Protein AF-A0A8J2PRI7-F1 (afdb_monomer_lite)

InterPro domains:
  IPR000945 Dopamine beta-hydroxylase-like [PTHR10157] (1-54)
  IPR024548 Copper type II ascorbate-dependent monooxygenase, C-terminal [PF03712] (3-54)

Organism: NCBI:txid39272

Structure (mmCIF, N/CA/C/O backbone):
data_AF-A0A8J2PRI7-F1
#
_entry.id   AF-A0A8J2PRI7-F1
#
loop_
_atom_site.group_PDB
_atom_site.id
_atom_site.type_symbol
_atom_site.label_atom_id
_atom_site.label_alt_id
_atom_site.label_comp_id
_atom_site.label_asym_id
_atom_site.label_entity_id
_atom_site.label_seq_id
_atom_site.pdbx_PDB_ins_code
_atom_site.Cartn_x
_atom_site.Cartn_y
_atom_site.Cartn_z
_atom_site.occupancy
_atom_site.B_iso_or_equiv
_atom_site.auth_seq_id
_atom_site.auth_comp_id
_atom_site.auth_asym_id
_atom_site.auth_atom_id
_atom_site.pdbx_PDB_model_num
ATOM 1 N N . MET A 1 1 ? 2.686 -4.070 -5.846 1.00 90.56 1 MET A N 1
ATOM 2 C CA . MET A 1 1 ? 2.594 -3.105 -4.724 1.00 90.56 1 MET A CA 1
ATOM 3 C C . MET A 1 1 ? 1.310 -3.337 -3.949 1.00 90.56 1 MET A C 1
ATOM 5 O O . MET A 1 1 ? 0.317 -3.716 -4.566 1.00 90.56 1 MET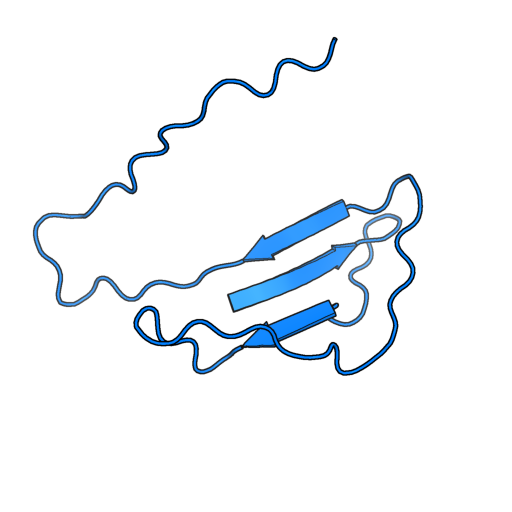 A O 1
ATOM 9 N N . LYS A 1 2 ? 1.309 -3.125 -2.629 1.00 93.56 2 LYS A N 1
ATOM 10 C CA . LYS A 1 2 ? 0.127 -3.330 -1.773 1.00 93.56 2 LYS A CA 1
ATOM 11 C C . LYS A 1 2 ? 0.084 -2.308 -0.636 1.00 93.56 2 LYS A C 1
ATOM 13 O O . LYS A 1 2 ? 1.095 -2.090 0.023 1.00 93.56 2 LYS A O 1
ATOM 18 N N . LEU A 1 3 ? -1.090 -1.733 -0.383 1.00 95.31 3 LEU A N 1
ATOM 19 C CA . LEU A 1 3 ? -1.389 -0.932 0.802 1.00 95.31 3 LEU A CA 1
ATOM 20 C C . LEU A 1 3 ? -2.242 -1.760 1.764 1.00 95.31 3 LEU A C 1
ATOM 22 O O . LEU A 1 3 ? -3.411 -2.056 1.497 1.00 95.31 3 LEU A O 1
ATOM 26 N N . ARG A 1 4 ? -1.629 -2.132 2.884 1.00 95.81 4 ARG A N 1
ATOM 27 C CA . ARG A 1 4 ? -2.186 -3.025 3.900 1.00 95.81 4 ARG A CA 1
ATOM 28 C C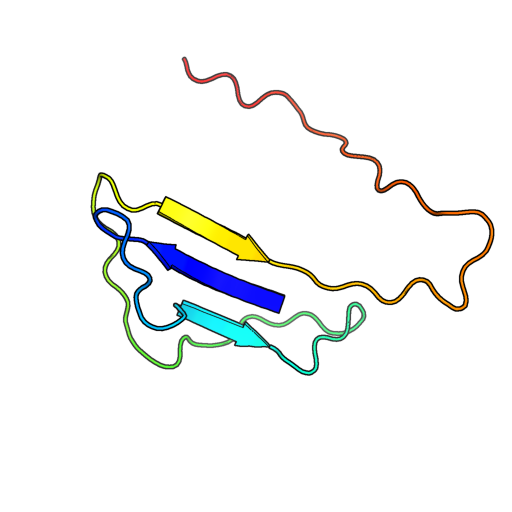 . ARG A 1 4 ? -2.592 -2.211 5.122 1.00 95.81 4 ARG A C 1
ATOM 30 O O . ARG A 1 4 ? -1.921 -1.240 5.473 1.00 95.81 4 ARG A O 1
ATOM 37 N N . GLN A 1 5 ? -3.682 -2.619 5.761 1.00 96.69 5 GLN A N 1
ATOM 38 C CA . GLN A 1 5 ? -4.186 -2.018 6.990 1.00 96.69 5 GLN A CA 1
ATOM 39 C C . GLN A 1 5 ? -4.257 -3.087 8.067 1.00 96.69 5 GLN A C 1
ATOM 41 O O . GLN A 1 5 ? -4.835 -4.150 7.852 1.00 96.69 5 GLN A O 1
ATOM 46 N N . PHE A 1 6 ? -3.716 -2.776 9.236 1.00 97.75 6 PHE A N 1
ATOM 47 C CA . PHE A 1 6 ? -3.790 -3.627 10.409 1.00 97.75 6 PHE A CA 1
ATOM 48 C C . PHE A 1 6 ? -4.527 -2.896 11.523 1.00 97.75 6 PHE A C 1
ATOM 50 O O . PHE A 1 6 ? -4.241 -1.732 11.807 1.00 97.75 6 PHE A O 1
ATOM 57 N N . ARG A 1 7 ? -5.453 -3.597 12.178 1.00 97.12 7 ARG A N 1
ATOM 58 C CA . ARG A 1 7 ? -6.200 -3.105 13.337 1.00 97.12 7 ARG A CA 1
ATOM 59 C C . ARG A 1 7 ? -6.086 -4.116 14.462 1.00 97.12 7 ARG A C 1
ATOM 61 O O . ARG A 1 7 ? -6.436 -5.279 14.280 1.00 97.12 7 ARG A O 1
ATOM 68 N N . ASN A 1 8 ? -5.571 -3.680 15.611 1.00 95.81 8 ASN A N 1
ATOM 69 C CA . ASN A 1 8 ? -5.311 -4.546 16.768 1.00 95.81 8 ASN A CA 1
ATOM 70 C C . ASN A 1 8 ? -4.528 -5.823 16.389 1.00 95.81 8 ASN A C 1
ATOM 72 O O . ASN A 1 8 ? -4.868 -6.923 16.815 1.00 95.81 8 ASN A O 1
ATOM 76 N N . GLY A 1 9 ? -3.518 -5.683 15.523 1.00 95.31 9 GLY A N 1
ATOM 77 C CA . GLY A 1 9 ? -2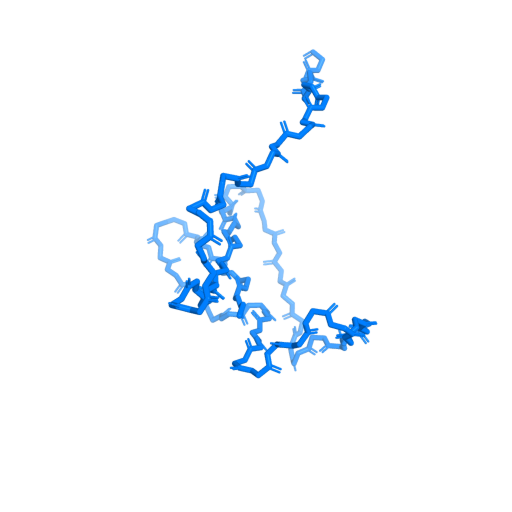.679 -6.793 15.053 1.00 95.31 9 GLY A CA 1
ATOM 78 C C . GLY A 1 9 ? -3.305 -7.699 13.985 1.00 95.31 9 GLY A C 1
ATOM 79 O O . GLY A 1 9 ? -2.619 -8.579 13.477 1.00 95.31 9 GLY A O 1
ATOM 80 N N . THR A 1 10 ? -4.568 -7.484 13.603 1.00 96.88 10 THR A N 1
ATOM 81 C CA . THR A 1 10 ? -5.238 -8.251 12.540 1.00 96.88 10 THR A CA 1
ATOM 82 C C . THR A 1 10 ? -5.168 -7.504 11.215 1.00 96.88 10 THR A C 1
ATOM 84 O O . THR A 1 10 ? -5.467 -6.310 11.165 1.00 96.88 10 THR A O 1
ATOM 87 N N . GLU A 1 11 ? -4.799 -8.198 10.139 1.00 96.94 11 GLU A N 1
ATOM 88 C CA . GLU A 1 11 ? -4.837 -7.642 8.785 1.00 96.94 11 GLU A CA 1
ATOM 89 C C . GLU A 1 11 ? -6.282 -7.535 8.283 1.00 96.94 11 GLU A C 1
ATOM 91 O O . GLU A 1 11 ? -7.031 -8.512 8.273 1.00 96.94 11 GLU A O 1
ATOM 96 N N . LEU A 1 12 ? -6.668 -6.331 7.865 1.00 96.00 12 LEU A N 1
ATOM 97 C CA . LEU A 1 12 ? -7.931 -6.052 7.191 1.00 96.00 12 LEU A CA 1
ATOM 98 C C . LEU A 1 12 ? -7.762 -6.202 5.670 1.00 96.00 12 LEU A C 1
ATOM 100 O O . LEU A 1 12 ? -6.631 -6.192 5.172 1.00 96.00 12 LEU A O 1
ATOM 104 N N . PRO A 1 13 ? -8.860 -6.302 4.897 1.00 95.06 13 PRO A N 1
ATOM 105 C CA . PRO A 1 13 ? -8.754 -6.396 3.447 1.00 95.06 13 PRO A CA 1
ATOM 106 C C . PRO A 1 13 ? -7.983 -5.208 2.863 1.00 95.06 13 PRO A C 1
ATOM 108 O O . PRO A 1 13 ? -8.168 -4.062 3.288 1.00 95.06 13 PRO A O 1
ATOM 111 N N . TRP A 1 14 ? -7.129 -5.490 1.877 1.00 94.56 14 TRP A N 1
ATOM 112 C CA . TRP A 1 14 ? -6.208 -4.510 1.305 1.00 94.56 14 TRP A CA 1
ATOM 113 C C . TRP A 1 14 ? -6.939 -3.260 0.819 1.00 94.56 14 TRP A C 1
ATOM 115 O O . TRP A 1 14 ? -7.960 -3.346 0.138 1.00 94.56 14 TRP A O 1
ATOM 125 N N . ILE A 1 15 ? -6.396 -2.091 1.169 1.00 95.31 15 ILE A N 1
ATOM 126 C CA . ILE A 1 15 ? -6.956 -0.802 0.749 1.00 95.31 15 ILE A CA 1
ATOM 127 C C . ILE A 1 15 ? -6.747 -0.632 -0.756 1.00 95.31 15 ILE A C 1
ATOM 129 O O . ILE A 1 15 ? -7.657 -0.240 -1.480 1.00 95.31 15 ILE A O 1
ATOM 133 N N . ALA A 1 16 ? -5.544 -0.954 -1.228 1.00 93.44 16 ALA A N 1
ATOM 134 C CA . ALA A 1 16 ? -5.186 -0.922 -2.634 1.00 93.44 16 ALA A CA 1
ATOM 135 C C . ALA A 1 16 ? -4.128 -1.987 -2.921 1.00 93.44 16 ALA A C 1
ATOM 137 O O . ALA A 1 16 ? -3.259 -2.257 -2.089 1.00 93.44 16 ALA A O 1
ATOM 138 N N . TYR A 1 17 ? -4.173 -2.574 -4.109 1.00 93.12 17 TYR A N 1
ATOM 139 C CA . TYR A 1 17 ? -3.134 -3.472 -4.588 1.00 93.12 17 TYR A CA 1
ATOM 140 C C . TYR A 1 17 ? -2.982 -3.330 -6.099 1.00 93.12 17 TYR A C 1
ATOM 142 O O . TYR A 1 17 ? -3.950 -3.086 -6.817 1.00 93.12 17 TYR A O 1
ATOM 150 N N . ASP A 1 18 ? -1.749 -3.478 -6.568 1.00 91.38 18 ASP A N 1
ATOM 151 C CA . ASP A 1 18 ? -1.439 -3.583 -7.986 1.00 91.38 18 ASP A CA 1
ATOM 152 C C . ASP A 1 18 ? -0.398 -4.686 -8.187 1.00 91.38 18 ASP A C 1
ATOM 154 O O . ASP A 1 18 ? 0.755 -4.563 -7.756 1.00 91.38 18 ASP A O 1
ATOM 158 N N . ASN A 1 19 ? -0.833 -5.781 -8.808 1.00 89.06 19 ASN A N 1
ATOM 159 C CA . ASN A 1 19 ? 0.016 -6.930 -9.118 1.00 89.06 19 ASN A CA 1
ATOM 160 C C . ASN A 1 19 ? 0.804 -6.736 -10.423 1.00 89.06 19 ASN A C 1
ATOM 162 O O . ASN A 1 19 ? 1.755 -7.472 -10.659 1.00 89.06 19 ASN A O 1
ATOM 166 N N . HIS A 1 20 ? 0.440 -5.742 -11.239 1.00 88.94 20 HIS A N 1
ATOM 167 C CA . HIS A 1 20 ? 1.059 -5.432 -12.529 1.00 88.94 20 HIS A CA 1
ATOM 168 C C . HIS A 1 20 ? 1.548 -3.982 -12.550 1.00 88.94 20 HIS A C 1
ATOM 170 O O . HIS A 1 20 ? 1.355 -3.251 -13.519 1.00 88.94 20 HIS A 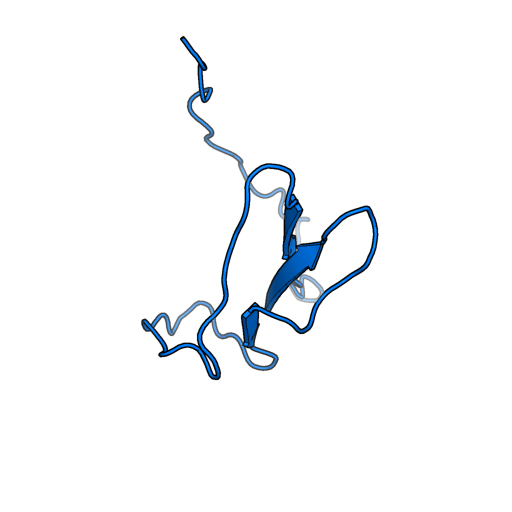O 1
ATOM 176 N N . TYR A 1 21 ? 2.144 -3.551 -11.439 1.00 87.62 21 TYR A N 1
ATOM 177 C CA . TYR A 1 21 ? 2.666 -2.200 -11.327 1.00 87.62 21 TYR A CA 1
ATOM 178 C C . TYR A 1 21 ? 3.801 -1.960 -12.332 1.00 87.62 21 TYR A C 1
ATOM 180 O O . TYR A 1 21 ? 4.784 -2.700 -12.342 1.00 87.62 21 TYR A O 1
ATOM 188 N N . ASP A 1 22 ? 3.681 -0.887 -13.114 1.00 87.12 22 ASP A N 1
ATOM 189 C CA . ASP A 1 22 ? 4.718 -0.379 -14.010 1.00 87.12 22 ASP A CA 1
ATOM 190 C C . ASP A 1 22 ? 5.183 0.994 -13.517 1.00 87.12 22 ASP A C 1
ATOM 192 O O . ASP A 1 22 ? 4.395 1.930 -13.382 1.00 87.12 22 ASP A O 1
ATOM 196 N N . PHE A 1 23 ? 6.483 1.134 -13.268 1.00 85.19 23 PHE A N 1
ATOM 197 C CA . PHE A 1 23 ? 7.068 2.387 -12.797 1.00 85.19 23 PHE A CA 1
ATOM 198 C C . PHE A 1 23 ? 6.951 3.534 -13.816 1.00 85.19 23 PHE A C 1
ATOM 200 O O . PHE A 1 23 ? 6.955 4.698 -13.408 1.00 85.19 23 PHE A O 1
ATOM 207 N N . ASN A 1 24 ? 6.826 3.223 -15.113 1.00 88.69 24 ASN A N 1
ATOM 208 C CA . ASN A 1 24 ? 6.643 4.209 -16.183 1.00 88.69 24 ASN A CA 1
ATOM 209 C C . ASN A 1 24 ? 5.201 4.716 -16.286 1.00 88.69 24 ASN A C 1
ATOM 211 O O . ASN A 1 24 ? 4.950 5.703 -16.976 1.00 88.69 24 ASN A O 1
ATOM 215 N N . TYR A 1 25 ? 4.254 4.061 -15.613 1.00 88.19 25 TYR A N 1
ATOM 216 C CA . TYR A 1 25 ? 2.843 4.402 -15.685 1.00 88.19 25 TYR A CA 1
ATOM 217 C C . TYR A 1 25 ? 2.249 4.589 -14.290 1.00 88.19 25 TYR A C 1
ATOM 219 O O . TYR A 1 25 ? 1.907 3.640 -13.585 1.00 88.19 25 TYR A O 1
ATOM 227 N N . GLN A 1 26 ? 2.092 5.852 -13.898 1.00 89.12 26 GLN A N 1
ATOM 228 C CA . GLN A 1 26 ? 1.551 6.231 -12.597 1.00 89.12 26 GLN A CA 1
ATOM 229 C C . GLN A 1 26 ? 0.258 7.018 -12.800 1.00 89.12 26 GLN A C 1
ATOM 231 O O . GLN A 1 26 ? 0.253 8.084 -13.412 1.00 89.12 26 GLN A O 1
ATOM 236 N N . GLN A 1 27 ? -0.848 6.476 -12.291 1.00 88.94 27 GLN A N 1
ATOM 237 C CA . GLN A 1 27 ? -2.158 7.120 -12.320 1.00 88.94 27 GLN A CA 1
ATOM 238 C C . GLN A 1 27 ? -2.856 6.982 -10.969 1.00 88.94 27 GLN A C 1
ATOM 240 O O . GLN A 1 27 ? -2.710 5.968 -10.282 1.00 88.94 27 GLN A O 1
ATOM 245 N N . ASN A 1 28 ? -3.668 7.979 -10.624 1.00 90.50 28 ASN A N 1
ATOM 246 C CA . ASN A 1 28 ? -4.582 7.874 -9.495 1.00 90.50 28 ASN A CA 1
ATOM 247 C C . ASN A 1 28 ? -5.694 6.889 -9.857 1.00 90.50 28 ASN A C 1
ATOM 249 O O . ASN A 1 28 ? -6.372 7.057 -10.869 1.00 90.50 28 ASN A O 1
ATOM 253 N N . ARG A 1 29 ? -5.888 5.865 -9.026 1.00 89.19 29 ARG A N 1
ATOM 254 C CA . ARG A 1 29 ? -6.976 4.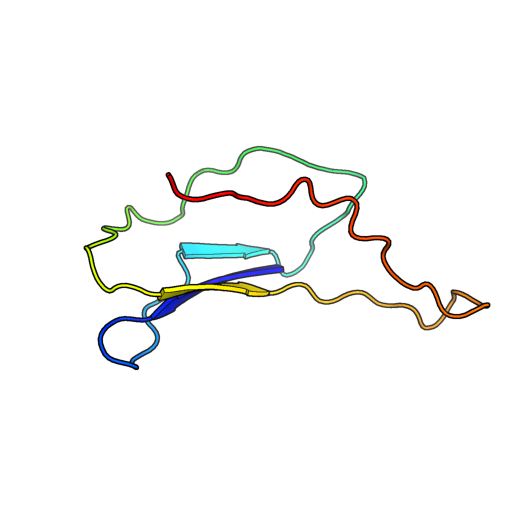896 -9.181 1.00 89.19 29 ARG A CA 1
ATOM 255 C C . ARG A 1 29 ? -7.969 5.070 -8.046 1.00 89.19 29 ARG A C 1
ATOM 257 O O . ARG A 1 29 ? -7.576 5.341 -6.912 1.00 89.19 29 ARG A O 1
ATOM 264 N N . LEU A 1 30 ? -9.249 4.906 -8.358 1.00 92.19 30 LEU A N 1
ATOM 265 C CA . LEU A 1 30 ? -10.281 4.838 -7.333 1.00 92.19 30 LEU A CA 1
ATOM 266 C C . LEU A 1 30 ? -10.058 3.592 -6.474 1.00 92.19 30 LEU A C 1
ATOM 268 O O . LEU A 1 30 ? -9.646 2.543 -6.976 1.00 92.19 30 LEU A O 1
ATOM 272 N N . LEU A 1 31 ? -10.330 3.719 -5.178 1.00 91.81 31 LEU A N 1
ATOM 273 C CA . LEU A 1 31 ? -10.326 2.568 -4.288 1.00 91.81 31 LEU A CA 1
ATOM 274 C C . LEU A 1 31 ? -11.496 1.646 -4.658 1.00 91.81 31 LEU A C 1
ATOM 276 O O . LEU A 1 31 ? -12.579 2.148 -4.963 1.00 91.81 31 LEU A O 1
ATOM 280 N N . PRO A 1 32 ? -11.306 0.316 -4.611 1.00 88.62 32 PRO A N 1
ATOM 281 C CA . PRO A 1 32 ? -12.387 -0.627 -4.885 1.00 88.62 32 PRO A CA 1
ATOM 282 C C . PRO A 1 32 ? -13.533 -0.487 -3.874 1.00 88.62 32 PRO A C 1
ATOM 284 O O . PRO A 1 32 ? -14.689 -0.698 -4.220 1.00 88.62 32 PRO A O 1
ATOM 287 N N . GLU A 1 33 ? -13.214 -0.094 -2.639 1.00 92.38 33 GLU A N 1
ATOM 288 C CA . GLU A 1 33 ? -14.173 0.155 -1.567 1.00 92.38 33 GLU A CA 1
ATOM 289 C C . GLU A 1 33 ? -13.710 1.328 -0.697 1.00 92.38 33 GLU A C 1
ATOM 291 O O . GLU A 1 33 ? -12.510 1.558 -0.516 1.00 92.38 33 GLU A O 1
ATOM 296 N N . TYR A 1 34 ? -14.664 2.034 -0.088 1.00 93.38 34 TYR A N 1
ATOM 297 C CA . TYR A 1 34 ? -14.356 3.008 0.955 1.00 93.38 34 TYR A CA 1
ATOM 298 C C . TYR A 1 34 ? -13.740 2.316 2.178 1.00 93.38 34 TYR A C 1
ATOM 300 O O . TYR A 1 34 ? -14.228 1.287 2.654 1.00 93.38 34 TYR A O 1
ATOM 308 N N . ARG A 1 35 ? -12.670 2.904 2.722 1.00 92.50 35 ARG A N 1
ATOM 309 C CA . ARG A 1 35 ? -11.953 2.384 3.893 1.0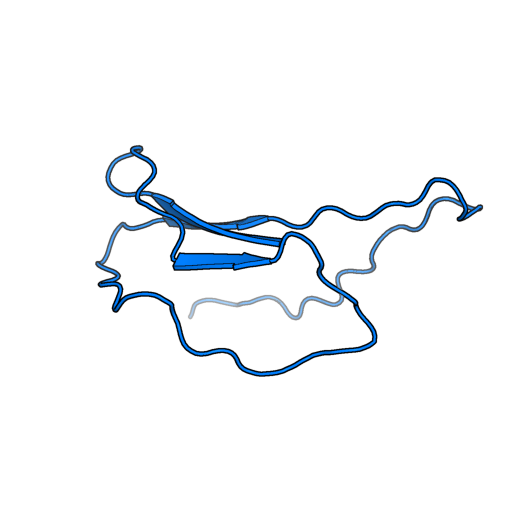0 92.50 35 ARG A CA 1
ATOM 310 C C . ARG A 1 35 ? -11.879 3.433 4.992 1.00 92.50 35 ARG A C 1
ATOM 312 O O . ARG A 1 35 ? -11.426 4.550 4.770 1.00 92.50 35 ARG A O 1
ATOM 319 N N . ASN A 1 36 ? -12.295 3.032 6.191 1.00 95.06 36 ASN A N 1
ATOM 320 C CA . ASN A 1 36 ? -12.184 3.844 7.396 1.00 95.06 36 ASN A CA 1
ATOM 321 C C . ASN A 1 36 ? -10.859 3.551 8.098 1.00 95.06 36 ASN A C 1
ATOM 323 O O . ASN A 1 36 ? -10.589 2.404 8.477 1.00 95.06 36 ASN A O 1
ATOM 327 N N . ILE A 1 37 ? -10.068 4.599 8.305 1.00 95.62 37 ILE A N 1
ATOM 328 C CA . ILE A 1 37 ? -8.819 4.559 9.063 1.00 95.62 37 ILE A CA 1
ATOM 329 C C . ILE A 1 37 ? -9.088 5.216 10.414 1.00 95.62 37 ILE A C 1
ATOM 331 O O . ILE A 1 37 ? -9.510 6.370 10.475 1.00 95.62 37 ILE A O 1
ATOM 335 N N . PHE A 1 38 ? -8.863 4.476 11.495 1.00 96.56 38 PHE A N 1
ATOM 336 C CA . PHE A 1 38 ? -9.040 4.966 12.859 1.00 96.56 38 PHE A CA 1
ATOM 337 C C . PHE A 1 38 ? -7.694 5.124 13.561 1.00 96.56 38 PHE A C 1
ATOM 339 O O . PHE A 1 38 ? -6.686 4.524 13.183 1.00 96.56 38 PHE A O 1
ATOM 346 N N . LYS A 1 39 ? -7.673 5.939 14.620 1.00 96.31 39 LYS A N 1
ATOM 347 C CA . LYS A 1 39 ? -6.494 6.078 15.478 1.00 96.31 39 LYS A CA 1
ATOM 348 C C . LYS A 1 39 ? -6.093 4.705 16.029 1.00 96.31 39 LYS A C 1
ATOM 350 O O . LYS A 1 39 ? -6.932 3.997 16.578 1.00 96.31 39 LYS A O 1
ATOM 355 N N . GLY A 1 40 ? -4.809 4.372 15.916 1.00 96.69 40 GLY A N 1
ATOM 356 C CA . GLY A 1 40 ? -4.265 3.074 16.327 1.00 96.69 40 GLY A CA 1
ATOM 357 C C . GLY A 1 40 ? -4.172 2.046 15.198 1.00 96.69 40 GLY A C 1
ATOM 358 O O . GLY A 1 40 ? -3.528 1.017 15.389 1.00 96.69 40 GLY A O 1
ATOM 359 N N . ASP A 1 41 ? -4.741 2.323 14.021 1.00 97.75 41 ASP A N 1
ATOM 360 C CA . ASP A 1 41 ? -4.481 1.507 12.837 1.00 97.75 41 ASP A CA 1
ATOM 361 C C . ASP A 1 41 ? -3.032 1.669 12.371 1.00 97.75 41 ASP A C 1
ATOM 363 O O . ASP A 1 41 ? -2.470 2.767 12.380 1.00 97.75 41 ASP A O 1
ATOM 367 N N . HIS A 1 42 ? -2.449 0.571 11.901 1.00 97.50 42 HIS A N 1
ATOM 368 C CA . HIS A 1 42 ? -1.138 0.560 11.267 1.00 97.50 42 HIS A CA 1
ATOM 369 C C . HIS A 1 42 ? -1.322 0.374 9.761 1.00 97.50 42 HIS A C 1
ATOM 371 O O . HIS A 1 42 ? -1.924 -0.605 9.319 1.00 97.50 42 HIS A O 1
ATOM 377 N N . LEU A 1 43 ? -0.780 1.298 8.967 1.00 96.81 43 LEU A N 1
ATOM 378 C CA . LEU A 1 43 ? -0.743 1.181 7.512 1.00 96.81 43 LEU A CA 1
ATOM 379 C C . LEU A 1 43 ? 0.656 0.788 7.055 1.00 96.81 43 LEU A C 1
ATOM 381 O O . LEU A 1 43 ? 1.636 1.432 7.421 1.00 96.81 43 LEU A O 1
ATOM 385 N N . THR A 1 44 ? 0.742 -0.253 6.236 1.00 96.69 44 THR A N 1
ATOM 386 C CA . THR A 1 44 ? 2.009 -0.737 5.683 1.00 96.69 44 THR A CA 1
ATOM 387 C C . THR A 1 44 ? 1.934 -0.708 4.167 1.00 96.69 44 THR A C 1
ATOM 389 O O . THR A 1 44 ? 0.995 -1.244 3.575 1.00 96.69 44 THR A O 1
ATOM 392 N N . TYR A 1 45 ? 2.936 -0.099 3.535 1.00 94.38 45 TYR A N 1
ATOM 393 C CA . TYR A 1 45 ? 3.082 -0.111 2.086 1.00 94.38 45 TYR A CA 1
ATOM 394 C C . TYR A 1 45 ? 4.188 -1.080 1.674 1.00 94.38 45 TYR A C 1
ATOM 396 O O . TYR A 1 45 ? 5.331 -0.949 2.105 1.00 94.38 45 TYR A O 1
ATOM 404 N N . GLU A 1 46 ? 3.833 -2.064 0.854 1.00 93.00 46 GLU A N 1
ATOM 405 C CA . GLU A 1 46 ? 4.717 -3.143 0.423 1.00 93.00 46 GLU A CA 1
ATOM 406 C C . GLU A 1 46 ? 5.014 -3.027 -1.077 1.00 93.00 46 GLU A C 1
ATOM 408 O O . GLU A 1 46 ? 4.103 -2.952 -1.914 1.00 93.00 46 GLU A O 1
ATOM 413 N N . CYS A 1 47 ? 6.303 -3.059 -1.418 1.00 87.88 47 CYS A N 1
ATOM 414 C CA . CYS A 1 47 ? 6.804 -3.028 -2.788 1.00 87.88 47 CYS A CA 1
ATOM 415 C C . CYS A 1 47 ? 7.664 -4.256 -3.066 1.00 87.88 47 CYS A C 1
ATOM 417 O O . CYS A 1 47 ? 8.468 -4.664 -2.231 1.00 87.88 47 CYS A O 1
ATOM 419 N N . THR A 1 48 ? 7.520 -4.800 -4.269 1.00 87.31 48 THR A N 1
ATOM 420 C CA . THR A 1 48 ? 8.361 -5.878 -4.784 1.00 87.31 48 THR A CA 1
ATOM 421 C C . THR A 1 48 ? 9.055 -5.339 -6.023 1.00 87.31 48 THR A C 1
ATOM 423 O O . THR A 1 48 ? 8.382 -4.885 -6.946 1.00 87.31 48 THR A O 1
ATOM 426 N N . ASP A 1 49 ? 10.382 -5.351 -6.018 1.00 83.06 49 ASP A N 1
ATOM 427 C CA . ASP A 1 49 ? 11.214 -4.968 -7.155 1.00 83.06 49 ASP A CA 1
ATOM 428 C C . ASP A 1 49 ? 11.944 -6.218 -7.665 1.00 83.06 49 ASP A C 1
ATOM 430 O O . ASP A 1 49 ? 12.490 -6.978 -6.863 1.00 83.06 49 ASP A O 1
ATOM 434 N N . ASP A 1 50 ? 11.994 -6.411 -8.984 1.00 83.38 50 ASP A N 1
ATOM 435 C CA . ASP A 1 50 ? 12.880 -7.394 -9.612 1.00 83.38 50 ASP A CA 1
ATOM 436 C C . ASP A 1 50 ? 14.202 -6.714 -10.007 1.00 83.38 50 ASP A C 1
ATOM 438 O O . ASP A 1 50 ? 14.236 -5.780 -10.814 1.00 83.38 50 ASP A O 1
ATOM 442 N N . SER A 1 51 ? 15.300 -7.166 -9.402 1.00 83.94 51 SER A N 1
ATOM 443 C CA . SER A 1 51 ? 16.659 -6.677 -9.646 1.00 83.94 51 SER A CA 1
ATOM 444 C C . SER A 1 51 ? 17.548 -7.692 -10.368 1.00 83.94 51 SER A C 1
ATOM 446 O O . SER A 1 51 ? 18.737 -7.425 -10.542 1.00 83.94 51 SER A O 1
ATOM 448 N N . SER A 1 52 ? 16.994 -8.818 -10.834 1.00 85.19 52 SER A N 1
ATOM 449 C CA . SER A 1 52 ? 17.736 -9.920 -11.471 1.00 85.19 52 SER A CA 1
ATOM 450 C C . SER A 1 52 ? 18.619 -9.475 -12.645 1.00 85.19 52 SER A C 1
ATOM 452 O O . SER A 1 52 ? 19.744 -9.946 -12.784 1.00 85.19 52 SER A O 1
ATOM 454 N N . ASN A 1 53 ? 18.157 -8.500 -13.434 1.00 81.19 53 ASN A N 1
ATOM 455 C CA . ASN A 1 53 ? 18.881 -7.958 -14.591 1.00 81.19 53 ASN A CA 1
ATOM 456 C C . ASN A 1 53 ? 19.686 -6.679 -14.292 1.00 81.19 53 ASN A C 1
ATOM 458 O O . ASN A 1 53 ? 20.081 -5.968 -15.217 1.00 81.19 53 ASN A O 1
ATOM 462 N N . ARG A 1 54 ? 19.902 -6.324 -13.018 1.00 72.69 54 ARG A N 1
ATOM 463 C CA . ARG A 1 54 ? 20.555 -5.063 -12.635 1.00 72.69 54 ARG A CA 1
ATOM 464 C C . ARG A 1 54 ? 21.796 -5.317 -11.778 1.00 72.69 54 ARG A C 1
ATOM 466 O O . ARG A 1 54 ? 21.707 -5.467 -10.564 1.00 72.69 54 ARG A O 1
ATOM 473 N N . LEU A 1 55 ? 22.961 -5.299 -12.428 1.00 77.06 55 LEU A N 1
ATOM 474 C CA . LEU A 1 55 ? 24.274 -5.222 -11.781 1.00 77.06 55 LEU A CA 1
ATOM 475 C C . LEU A 1 55 ? 24.880 -3.826 -12.008 1.00 77.06 55 LEU A C 1
ATOM 477 O O . LEU A 1 55 ? 24.775 -3.310 -13.123 1.00 77.06 55 LEU A O 1
ATOM 481 N N . PRO A 1 56 ? 25.536 -3.212 -11.006 1.00 77.25 56 PRO A N 1
ATOM 482 C CA . PRO A 1 56 ? 25.732 -3.678 -9.625 1.00 77.25 56 PRO A CA 1
ATOM 483 C C . PRO A 1 56 ? 24.459 -3.553 -8.751 1.00 77.25 56 PRO A C 1
ATOM 485 O O . PRO A 1 56 ? 23.505 -2.886 -9.162 1.00 77.25 56 PRO A O 1
ATOM 488 N N . PRO A 1 57 ? 24.430 -4.164 -7.544 1.00 69.50 57 PRO A N 1
ATOM 489 C CA . PRO A 1 57 ? 23.294 -4.078 -6.624 1.00 69.50 57 PRO A CA 1
ATOM 490 C C . PRO A 1 57 ? 22.883 -2.626 -6.366 1.00 69.50 57 PRO A C 1
ATOM 492 O O . PRO A 1 57 ? 23.691 -1.806 -5.926 1.00 69.50 57 PRO A O 1
ATOM 495 N N . GLN A 1 58 ? 21.619 -2.295 -6.631 1.00 69.00 58 GLN A N 1
ATOM 496 C CA . GLN A 1 58 ? 21.113 -0.946 -6.401 1.00 69.00 58 GLN A CA 1
ATOM 497 C C . GLN A 1 58 ? 20.644 -0.789 -4.956 1.00 69.00 58 GLN A C 1
ATOM 499 O O . GLN A 1 58 ? 19.619 -1.340 -4.559 1.00 69.00 58 GLN A O 1
ATOM 504 N N . ALA A 1 59 ? 21.359 0.022 -4.179 1.00 72.31 59 ALA A N 1
ATOM 505 C CA . ALA A 1 59 ? 20.818 0.574 -2.946 1.00 72.31 59 ALA A CA 1
ATOM 506 C C . ALA A 1 59 ? 19.845 1.709 -3.301 1.00 72.31 59 ALA A C 1
ATOM 508 O O . ALA A 1 59 ? 20.235 2.684 -3.950 1.00 72.31 59 ALA A O 1
ATOM 509 N N . LYS A 1 60 ? 18.579 1.612 -2.874 1.00 69.00 60 LYS A N 1
ATOM 510 C CA . LYS A 1 60 ? 17.667 2.760 -2.959 1.00 69.00 60 LYS A CA 1
ATOM 511 C C . LYS A 1 60 ? 18.201 3.851 -2.027 1.00 69.00 60 LYS A C 1
ATOM 513 O O . LYS A 1 60 ? 18.321 3.637 -0.823 1.00 69.00 60 LYS A O 1
ATOM 518 N N . LYS A 1 61 ? 18.536 5.020 -2.580 1.00 67.25 61 LYS A N 1
ATOM 519 C CA . LYS A 1 61 ? 18.904 6.189 -1.777 1.00 67.25 61 LYS A CA 1
ATOM 520 C C . LYS A 1 61 ? 17.641 6.773 -1.155 1.00 67.25 61 LYS A C 1
ATOM 522 O O . LYS A 1 61 ? 16.771 7.269 -1.866 1.00 67.25 61 LYS A O 1
ATOM 527 N N . TRP A 1 62 ? 17.538 6.698 0.166 1.00 59.50 62 TRP A N 1
ATOM 528 C CA . TRP A 1 62 ? 16.497 7.388 0.913 1.00 59.50 62 TRP A CA 1
ATOM 529 C C . TRP A 1 62 ? 16.983 8.805 1.233 1.00 59.50 62 TRP A C 1
ATOM 531 O O . TRP A 1 62 ? 17.760 9.006 2.161 1.00 59.50 62 TRP A O 1
ATOM 541 N N . ASN A 1 63 ? 16.553 9.788 0.440 1.00 58.81 63 ASN A N 1
ATOM 542 C CA . ASN A 1 63 ? 16.825 11.209 0.690 1.00 58.81 63 ASN A CA 1
ATOM 543 C C . ASN A 1 63 ? 15.778 11.788 1.658 1.00 58.81 63 ASN A C 1
ATOM 545 O O . ASN A 1 63 ? 15.126 12.784 1.349 1.00 58.81 63 ASN A O 1
ATOM 549 N N . GLY A 1 64 ? 15.526 11.117 2.781 1.00 53.78 64 GLY A N 1
ATOM 550 C CA . GLY A 1 64 ? 14.527 11.576 3.738 1.00 53.78 64 GLY A CA 1
ATOM 551 C C . GLY A 1 64 ? 15.007 12.817 4.483 1.00 53.78 64 GLY A C 1
ATOM 552 O O . GLY A 1 64 ? 15.949 12.744 5.268 1.00 53.78 64 GLY A O 1
ATOM 553 N N . THR A 1 65 ? 14.339 13.952 4.279 1.00 49.41 65 THR A N 1
ATOM 554 C CA . THR A 1 65 ? 14.268 14.997 5.302 1.00 49.41 65 THR A CA 1
ATOM 555 C C . THR A 1 65 ? 13.551 14.399 6.506 1.00 49.41 65 THR A C 1
ATOM 557 O O . THR A 1 65 ? 12.444 13.874 6.386 1.00 49.41 65 THR A O 1
ATOM 560 N N . THR A 1 66 ? 14.211 14.426 7.659 1.00 45.88 66 THR A N 1
ATOM 561 C CA . THR A 1 66 ? 13.688 13.955 8.939 1.00 45.88 66 THR A CA 1
ATOM 562 C C . THR A 1 66 ? 12.273 14.492 9.153 1.00 45.88 66 THR A C 1
ATOM 564 O O . THR A 1 66 ? 12.072 15.705 9.201 1.00 45.88 66 THR A O 1
ATOM 567 N N . PHE A 1 67 ? 11.289 13.600 9.288 1.00 41.59 67 PHE A N 1
ATOM 568 C CA . PHE A 1 67 ? 9.965 13.956 9.791 1.00 41.59 67 PHE A CA 1
ATOM 569 C C . PHE A 1 67 ? 10.129 14.223 11.293 1.00 41.59 67 PHE A C 1
ATOM 571 O O . PHE A 1 67 ? 9.965 13.336 12.128 1.00 41.59 67 PHE A O 1
ATOM 578 N N . GLY A 1 68 ? 10.584 15.432 11.625 1.00 30.11 68 GLY A N 1
ATOM 579 C CA . GLY A 1 68 ? 10.513 15.960 12.977 1.00 30.11 68 GLY A CA 1
ATOM 580 C C . GLY A 1 68 ? 9.043 16.137 13.323 1.00 30.11 68 GLY A C 1
ATOM 581 O O . GLY A 1 68 ? 8.370 17.003 12.771 1.00 30.11 68 GLY A O 1
ATOM 582 N N . ILE A 1 69 ? 8.536 15.262 14.184 1.00 33.78 69 ILE A N 1
ATOM 583 C CA . ILE A 1 69 ? 7.311 15.518 14.940 1.00 33.78 69 ILE A CA 1
ATOM 584 C C . ILE A 1 69 ? 7.650 16.691 15.886 1.00 33.78 69 ILE A C 1
ATOM 586 O O . ILE A 1 69 ? 8.766 16.679 16.414 1.00 33.78 69 ILE A O 1
ATOM 590 N N . PRO A 1 70 ? 6.782 17.711 16.038 1.00 40.53 70 PRO A N 1
ATOM 591 C CA . PRO A 1 70 ? 7.037 18.844 16.933 1.00 40.53 70 PRO A CA 1
ATOM 592 C C . PRO A 1 70 ? 7.344 18.419 18.373 1.00 40.53 70 PRO A C 1
ATOM 594 O O . PRO A 1 70 ? 6.796 17.381 18.815 1.00 40.53 70 PRO A O 1
#

pLDDT: mean 83.85, std 16.79, range [30.11, 97.75]

Secondary structure (DSSP, 8-state):
-EEEEEETTEEEEEEEE-TT--TT-------SS-----TT-EEEEE-----TT--S--------------

Sequence (70 aa):
MKLRQFRNGTELPWIAYDNHYDFNYQQNRLLPEYRNIFKGDHLTYECTDDSSNRLPPQAKKWNGTTFGIP

Foldseek 3Di:
DWKWKDDPNDTDPTQDDDPPDDPVDDDDDDGPDDDDDDPRMDIDDDDDDDCVPPPPDDDDDDPDDDPDDD

Radius of gyration: 15.73 Å; chains: 1; bounding box: 40×29×33 Å